Protein AF-A0A7C5W479-F1 (afdb_monomer)

Secondary structure (DSSP, 8-state):
--PEEEEEEEHHHHTTS-GGG---S-TTSGGGTHHHHHHHHHHHHHT----SS-HHHHT-TT--EEE-TTS-EEE-TTT-----HHHHH-TT---------SS-PPP-TTGGGT-SS-HHHHHTTTSSEEEEEE-S-BGGGTEEEEEETTEEEEEE-----HHHHHHTTSSS--

Nearest PDB structures (foldseek):
  6lod-assembly1_B  TM=8.126E-01  e=1.063E-02  Roseiflexus castenholzii DSM 13941
  6cz8-assembly2_B  TM=3.511E-01  e=1.002E-05  Shewanella sp. ANA-3
  2vpw-assembly1_B  TM=2.900E-01  e=4.141E-05  Thermus thermophilus HB27
  9f46-assembly1_B  TM=7.369E-01  e=7.365E-02  Clostridium beijerinckii
  8x2j-assembly1_B  TM=3.924E-01  e=2.306E-02  Chloroflexus aurantiacus J-10-fl

pLDDT: mean 84.11, std 14.39, range [36.09, 96.56]

Foldseek 3Di:
DFFDWFKEFEVVQCVPDPLLLQAAPPPPFDSRQPVQVVQLQLLLFPQDPLDPPQQLQVQQPQSQWDADPVSGIHGNLVRDPLPCSSCVRDPRNSHGSGDSDPDDEACPQCVVVVDPHGSRCVSSVNTSIHIDGHPAADLVQQWHFDQGPNGTHIYRDPNDDVVVVVVVVVPPDD

Structure (mmCIF, N/CA/C/O backbone):
data_AF-A0A7C5W479-F1
#
_entry.id   AF-A0A7C5W479-F1
#
loop_
_atom_site.group_PDB
_atom_site.id
_atom_site.type_symbol
_atom_site.label_atom_id
_atom_site.label_alt_id
_atom_site.label_comp_id
_atom_site.label_asym_id
_atom_site.label_entity_id
_atom_site.label_seq_id
_atom_site.pdbx_PDB_ins_code
_atom_site.Cartn_x
_atom_site.Cartn_y
_atom_site.Cartn_z
_atom_site.occupancy
_atom_site.B_iso_or_equiv
_atom_site.auth_seq_id
_atom_site.auth_comp_id
_atom_site.auth_asym_id
_atom_site.auth_atom_id
_atom_site.pdbx_PDB_model_num
ATOM 1 N N . ASP A 1 1 ? 26.183 11.138 5.390 1.00 44.41 1 ASP A N 1
ATOM 2 C CA . ASP A 1 1 ? 24.849 10.548 5.196 1.00 44.41 1 ASP A CA 1
ATOM 3 C C . ASP A 1 1 ? 24.512 10.523 3.720 1.00 44.41 1 ASP A C 1
ATOM 5 O O . ASP A 1 1 ? 24.637 11.546 3.066 1.00 44.41 1 ASP A O 1
ATOM 9 N N . MET A 1 2 ? 24.223 9.343 3.171 1.00 58.94 2 MET A N 1
ATOM 10 C CA . MET A 1 2 ? 23.850 9.151 1.764 1.00 58.94 2 MET A CA 1
ATOM 11 C C . MET A 1 2 ? 22.381 8.725 1.733 1.00 58.94 2 MET A C 1
ATOM 13 O O . MET A 1 2 ? 22.035 7.728 2.370 1.00 58.94 2 MET A O 1
ATOM 17 N N . GLY A 1 3 ? 21.531 9.479 1.030 1.00 69.00 3 GLY A N 1
ATOM 18 C CA . GLY A 1 3 ? 20.120 9.136 0.841 1.00 69.00 3 GLY A CA 1
ATOM 19 C C . GLY A 1 3 ? 19.946 7.724 0.273 1.00 69.00 3 GLY A C 1
ATOM 20 O O . GLY A 1 3 ? 20.774 7.237 -0.499 1.00 69.00 3 GLY A O 1
ATOM 21 N N . MET A 1 4 ? 18.876 7.037 0.675 1.00 84.31 4 MET A N 1
ATOM 22 C CA . MET A 1 4 ? 18.567 5.695 0.176 1.00 84.31 4 MET A CA 1
ATOM 23 C C . MET A 1 4 ? 17.544 5.790 -0.953 1.00 84.31 4 MET A C 1
ATOM 25 O O . MET A 1 4 ? 16.554 6.509 -0.832 1.00 84.31 4 MET A O 1
ATOM 29 N N . LYS A 1 5 ? 17.743 5.030 -2.036 1.00 89.88 5 LYS A N 1
ATOM 30 C CA . LYS A 1 5 ? 16.719 4.879 -3.078 1.00 89.88 5 LYS A CA 1
ATOM 31 C C . LYS A 1 5 ? 15.542 4.083 -2.528 1.00 89.88 5 LYS A C 1
ATOM 33 O O . LYS A 1 5 ? 15.705 2.927 -2.144 1.00 89.88 5 LYS A O 1
ATOM 38 N N . MET A 1 6 ? 14.365 4.696 -2.507 1.00 92.06 6 MET A N 1
ATOM 39 C CA . MET A 1 6 ? 13.138 4.099 -1.986 1.00 92.06 6 MET A CA 1
ATOM 40 C C . MET A 1 6 ? 12.031 4.138 -3.028 1.00 92.06 6 MET A C 1
ATOM 42 O O . MET A 1 6 ? 11.974 5.054 -3.848 1.00 92.06 6 MET A O 1
ATOM 46 N N . LEU A 1 7 ? 11.122 3.163 -2.959 1.00 94.44 7 LEU A N 1
ATOM 47 C CA . LEU A 1 7 ? 9.829 3.286 -3.623 1.00 94.44 7 LEU A CA 1
ATOM 48 C C . LEU A 1 7 ? 9.015 4.349 -2.884 1.00 94.44 7 LEU A C 1
ATOM 50 O O . LEU A 1 7 ? 8.852 4.257 -1.664 1.00 94.44 7 LEU A O 1
ATOM 54 N N . VAL A 1 8 ? 8.494 5.321 -3.622 1.00 95.31 8 VAL A N 1
ATOM 55 C CA . VAL A 1 8 ? 7.603 6.350 -3.098 1.00 95.31 8 VAL A CA 1
ATOM 56 C C . VAL A 1 8 ? 6.182 6.079 -3.568 1.00 95.31 8 VAL A C 1
ATOM 58 O O . VAL A 1 8 ? 5.953 5.902 -4.762 1.00 95.31 8 VAL A O 1
ATOM 61 N N . VAL A 1 9 ? 5.233 6.063 -2.633 1.00 95.38 9 VAL A N 1
ATOM 62 C CA . VAL A 1 9 ? 3.788 6.003 -2.898 1.00 95.38 9 VAL A CA 1
ATOM 63 C C . VAL A 1 9 ? 3.188 7.366 -2.574 1.00 95.38 9 VAL A C 1
ATOM 65 O O . VAL A 1 9 ? 3.271 7.815 -1.439 1.00 95.38 9 VAL A O 1
ATOM 68 N N . ASP A 1 10 ? 2.597 8.037 -3.552 1.00 94.88 10 ASP A N 1
ATOM 69 C CA . ASP A 1 10 ? 2.059 9.393 -3.437 1.00 94.88 10 ASP A CA 1
ATOM 70 C C . ASP A 1 10 ? 0.534 9.355 -3.581 1.00 94.88 10 ASP A C 1
ATOM 72 O O . ASP A 1 10 ? 0.008 9.219 -4.687 1.00 94.88 10 ASP A O 1
ATOM 76 N N . PHE A 1 11 ? -0.177 9.420 -2.450 1.00 92.31 11 PHE A N 1
ATOM 77 C CA . PHE A 1 11 ? -1.632 9.264 -2.430 1.00 92.31 11 PHE A CA 1
ATOM 78 C C . PHE A 1 11 ? -2.370 10.390 -3.149 1.00 92.31 11 PHE A C 1
ATOM 80 O O . PHE A 1 11 ? -3.366 10.109 -3.812 1.00 92.31 11 PHE A O 1
ATOM 87 N N . ASP A 1 12 ? -1.872 11.626 -3.081 1.00 89.56 12 ASP A N 1
ATOM 88 C CA . ASP A 1 12 ? -2.492 12.755 -3.781 1.00 89.56 12 ASP A CA 1
ATOM 89 C C . ASP A 1 12 ? -2.377 12.584 -5.302 1.00 89.56 12 ASP A C 1
ATOM 91 O O . ASP A 1 12 ? -3.309 12.895 -6.038 1.00 89.56 12 ASP A O 1
ATOM 95 N N . LYS A 1 13 ? -1.260 12.034 -5.795 1.00 92.81 13 LYS A N 1
ATOM 96 C CA . LYS A 1 13 ? -1.111 11.736 -7.229 1.00 92.81 13 LYS A CA 1
ATOM 97 C C . LYS A 1 13 ? -1.857 10.485 -7.676 1.00 92.81 13 LYS A C 1
ATOM 99 O O . LYS A 1 13 ? -2.173 10.390 -8.857 1.00 92.81 13 LYS A O 1
ATOM 104 N N . LEU A 1 14 ? -2.093 9.528 -6.777 1.00 90.62 14 LEU A N 1
ATOM 105 C CA . LEU A 1 14 ? -2.893 8.333 -7.065 1.00 90.62 14 LEU A CA 1
ATOM 106 C C . LEU A 1 14 ? -4.397 8.636 -7.118 1.00 90.62 14 LEU A C 1
ATOM 108 O O . LEU A 1 14 ? -5.145 7.872 -7.731 1.00 90.62 14 LEU A O 1
ATOM 112 N N . GLU A 1 15 ? -4.849 9.731 -6.502 1.00 87.25 15 GLU A N 1
ATOM 113 C CA . GLU A 1 15 ? -6.246 10.154 -6.546 1.00 87.25 15 GLU A CA 1
ATOM 114 C C . GLU A 1 15 ? -6.709 10.356 -8.003 1.00 87.25 15 GLU A C 1
ATOM 116 O O . GLU A 1 15 ? -6.105 11.090 -8.784 1.00 87.25 15 GLU A O 1
ATOM 121 N N . GLY A 1 16 ? -7.780 9.657 -8.396 1.00 85.81 16 GLY A N 1
ATOM 122 C CA . GLY A 1 16 ? -8.331 9.708 -9.757 1.00 85.81 16 GLY A CA 1
ATOM 123 C C . GLY A 1 16 ? -7.598 8.856 -10.802 1.00 85.81 16 GLY A C 1
ATOM 124 O O . GLY A 1 16 ? -8.031 8.821 -11.954 1.00 85.81 16 GLY A O 1
ATOM 125 N N . MET A 1 17 ? -6.529 8.142 -10.432 1.00 90.19 17 MET A N 1
ATOM 126 C CA . MET A 1 17 ? -5.880 7.173 -11.321 1.00 90.19 17 MET A CA 1
ATOM 127 C C . MET A 1 17 ? -6.617 5.827 -11.327 1.00 90.19 17 MET A C 1
ATOM 129 O O . MET A 1 17 ? -7.095 5.355 -10.293 1.00 90.19 17 MET A O 1
ATOM 133 N N . ASP A 1 18 ? -6.623 5.146 -12.477 1.00 90.50 18 ASP A N 1
ATOM 134 C CA . ASP A 1 18 ? -6.957 3.721 -12.527 1.00 90.50 18 ASP A CA 1
ATOM 135 C C . ASP A 1 18 ? -5.799 2.903 -11.939 1.00 90.50 18 ASP A C 1
ATOM 137 O O . ASP A 1 18 ? -4.862 2.487 -12.625 1.00 90.50 18 ASP A O 1
ATOM 141 N N . THR A 1 19 ? -5.852 2.678 -10.628 1.00 89.38 19 THR A N 1
ATOM 142 C CA . THR A 1 19 ? -4.823 1.909 -9.918 1.00 89.38 19 THR A CA 1
ATOM 143 C C . THR A 1 19 ? -4.771 0.439 -10.344 1.00 89.38 19 THR A C 1
ATOM 145 O O . THR A 1 19 ? -3.747 -0.204 -10.124 1.00 89.38 19 THR A O 1
ATOM 148 N N . ALA A 1 20 ? -5.800 -0.105 -11.009 1.00 87.12 20 ALA A N 1
ATOM 149 C CA . ALA A 1 20 ? -5.761 -1.465 -11.557 1.00 87.12 20 ALA A CA 1
ATOM 150 C C . ALA A 1 20 ? -4.879 -1.573 -12.821 1.00 87.12 20 ALA A C 1
ATOM 152 O O . ALA A 1 20 ? -4.419 -2.669 -13.185 1.00 87.12 20 ALA A O 1
ATOM 153 N N . ALA A 1 21 ? -4.593 -0.444 -13.476 1.00 90.44 21 ALA A N 1
ATOM 154 C CA . ALA A 1 21 ? -3.656 -0.373 -14.590 1.00 90.44 21 ALA A CA 1
ATOM 155 C C . ALA A 1 21 ? -2.187 -0.461 -14.137 1.00 90.44 21 ALA A C 1
ATOM 157 O O . ALA A 1 21 ? -1.346 -0.902 -14.920 1.00 90.44 21 ALA A O 1
ATOM 158 N N . ILE A 1 22 ? -1.877 -0.123 -12.877 1.00 93.31 22 ILE A N 1
ATOM 159 C CA . ILE A 1 22 ? -0.510 -0.161 -12.338 1.00 93.31 22 ILE A CA 1
ATOM 160 C C . ILE A 1 22 ? -0.082 -1.617 -12.114 1.00 93.31 22 ILE A C 1
ATOM 162 O O . ILE A 1 22 ? -0.693 -2.357 -11.340 1.00 93.31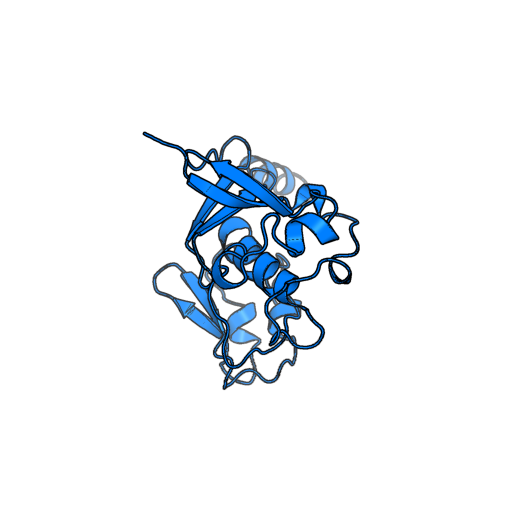 22 ILE A O 1
ATOM 166 N N . LYS A 1 23 ? 0.988 -2.032 -12.795 1.00 92.75 23 LYS A N 1
ATOM 167 C CA . LYS A 1 23 ? 1.480 -3.413 -12.834 1.00 92.75 23 LYS A CA 1
ATOM 168 C C . LYS A 1 23 ? 2.700 -3.636 -11.947 1.00 92.75 23 LYS A C 1
ATOM 170 O O . LYS A 1 23 ? 3.514 -2.751 -11.723 1.00 92.75 23 LYS A O 1
ATOM 175 N N . CYS A 1 24 ? 2.871 -4.865 -11.484 1.00 91.88 24 CYS A N 1
ATOM 176 C CA . CYS A 1 24 ? 4.055 -5.356 -10.790 1.00 91.88 24 CYS A CA 1
ATOM 177 C C . CYS A 1 24 ? 4.668 -6.516 -11.586 1.00 91.88 24 CYS A C 1
ATOM 179 O O . CYS A 1 24 ? 3.950 -7.362 -12.114 1.00 91.88 24 CYS A O 1
ATOM 181 N N . SER A 1 25 ? 5.995 -6.592 -11.651 1.00 91.62 25 SER A N 1
ATOM 182 C CA . SER A 1 25 ? 6.709 -7.677 -12.347 1.00 91.62 25 SER A CA 1
ATOM 183 C C . SER A 1 25 ? 6.857 -8.953 -11.523 1.00 91.62 25 SER A C 1
ATOM 185 O O . SER A 1 25 ? 7.392 -9.938 -12.027 1.00 91.62 25 SER A O 1
ATOM 187 N N . TYR A 1 26 ? 6.391 -8.975 -10.272 1.00 87.88 26 TYR A N 1
ATOM 188 C CA . TYR A 1 26 ? 6.315 -10.222 -9.521 1.00 87.88 26 TYR A CA 1
ATOM 189 C C . TYR A 1 26 ? 5.213 -11.123 -10.115 1.00 87.88 26 TYR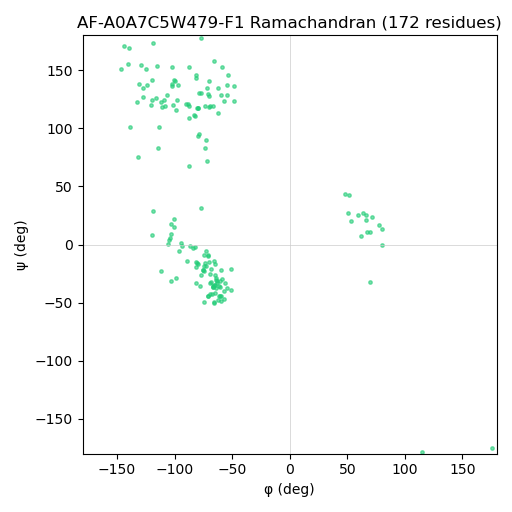 A C 1
ATOM 191 O O . TYR A 1 26 ? 4.041 -10.730 -10.113 1.00 87.88 26 TYR A O 1
ATOM 199 N N . PRO A 1 27 ? 5.555 -12.325 -10.618 1.00 82.44 27 PRO A N 1
ATOM 200 C CA . PRO A 1 27 ? 4.648 -13.116 -11.453 1.00 82.44 27 PRO A CA 1
ATOM 201 C C . PRO A 1 27 ? 3.496 -13.764 -10.676 1.00 82.44 27 PRO A C 1
ATOM 203 O O . PRO A 1 27 ? 2.509 -14.169 -11.281 1.00 82.44 27 PRO A O 1
ATOM 206 N N . PHE A 1 28 ? 3.587 -13.845 -9.345 1.00 82.50 28 PHE A N 1
ATOM 207 C CA . PHE A 1 28 ? 2.607 -14.549 -8.511 1.00 82.50 28 PHE A CA 1
ATOM 208 C C . PHE A 1 28 ? 1.598 -13.619 -7.826 1.00 82.50 28 PHE A C 1
ATOM 210 O O . PHE A 1 28 ? 0.991 -13.991 -6.825 1.00 82.50 28 PHE A O 1
ATOM 217 N N . HIS A 1 29 ? 1.396 -12.406 -8.346 1.00 80.88 29 HIS A N 1
ATOM 218 C CA . HIS A 1 29 ? 0.238 -11.600 -7.968 1.00 80.88 29 HIS A CA 1
ATOM 219 C C . HIS A 1 29 ? -1.003 -12.080 -8.736 1.00 80.88 29 HIS A C 1
ATOM 221 O O . HIS A 1 29 ? -1.027 -11.926 -9.961 1.00 80.88 29 HIS A O 1
ATOM 227 N N . PRO A 1 30 ? -2.056 -12.588 -8.062 1.00 78.44 30 PRO A N 1
ATOM 228 C CA . PRO A 1 30 ? -3.331 -12.860 -8.718 1.00 78.44 30 PRO A CA 1
ATOM 229 C C . PRO A 1 30 ? -3.827 -11.596 -9.425 1.00 78.44 30 PRO A C 1
ATOM 231 O O . PRO A 1 30 ? -3.819 -10.515 -8.826 1.00 78.44 30 PRO A O 1
ATOM 234 N N . GLU A 1 31 ? -4.172 -11.716 -10.710 1.00 81.75 31 GLU A N 1
ATOM 235 C CA . GLU A 1 31 ? -4.616 -10.597 -11.563 1.00 81.75 31 GLU A CA 1
ATOM 236 C C . GLU A 1 31 ? -3.644 -9.395 -11.587 1.00 81.75 31 GLU A C 1
ATOM 238 O O . GLU A 1 31 ? -4.019 -8.274 -11.919 1.00 81.75 31 GLU A O 1
ATOM 243 N N . ASN A 1 32 ? -2.375 -9.611 -11.221 1.00 85.44 32 ASN A N 1
ATOM 244 C CA . ASN A 1 32 ? -1.356 -8.573 -11.085 1.00 85.44 32 ASN A CA 1
ATOM 245 C C . ASN A 1 32 ? -1.691 -7.462 -10.059 1.00 85.44 32 ASN A C 1
ATOM 247 O O . ASN A 1 32 ? -1.148 -6.363 -10.115 1.00 85.44 32 ASN A O 1
ATOM 251 N N . ARG A 1 33 ? -2.529 -7.737 -9.049 1.00 78.38 33 ARG A N 1
ATOM 252 C CA . ARG A 1 33 ? -2.959 -6.737 -8.044 1.00 78.38 33 ARG A CA 1
ATOM 253 C C . ARG A 1 33 ? -1.911 -6.413 -6.964 1.00 78.38 33 ARG A C 1
ATOM 255 O O . ARG A 1 33 ? -2.262 -6.098 -5.827 1.00 78.38 33 ARG A O 1
ATOM 262 N N . GLY A 1 34 ? -0.619 -6.475 -7.293 1.00 79.81 34 GLY A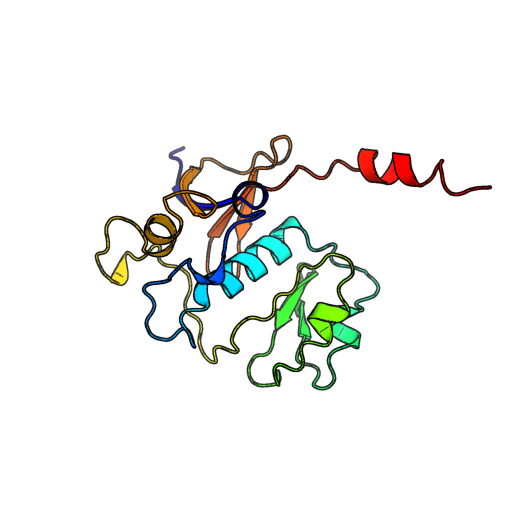 N 1
ATOM 263 C CA . GLY A 1 34 ? 0.478 -6.209 -6.353 1.00 79.81 34 GLY A CA 1
ATOM 264 C C . GLY A 1 34 ? 0.457 -4.793 -5.775 1.00 79.81 34 GLY A C 1
ATOM 265 O O . GLY A 1 34 ? 0.700 -4.604 -4.583 1.00 79.81 34 GLY A O 1
ATOM 266 N N . VAL A 1 35 ? 0.067 -3.809 -6.590 1.00 85.00 35 VAL A N 1
ATOM 267 C CA . VAL A 1 35 ? -0.072 -2.408 -6.166 1.00 85.00 35 VAL A CA 1
ATOM 268 C C . VAL A 1 35 ? -1.143 -2.221 -5.086 1.00 85.00 35 VAL A C 1
ATOM 270 O O . VAL A 1 35 ? -0.972 -1.394 -4.200 1.00 85.00 35 VAL A O 1
ATOM 273 N N . ALA A 1 36 ? -2.209 -3.030 -5.078 1.00 84.81 36 ALA A N 1
ATOM 274 C CA . ALA A 1 36 ? -3.245 -2.944 -4.048 1.00 84.81 36 ALA A CA 1
ATOM 275 C C . ALA A 1 36 ? -2.689 -3.280 -2.657 1.00 84.81 36 ALA A C 1
ATOM 277 O O . ALA A 1 36 ? -3.046 -2.636 -1.676 1.00 84.81 36 ALA A O 1
ATOM 278 N N . ARG A 1 37 ? -1.767 -4.249 -2.577 1.00 83.19 37 ARG A N 1
ATOM 279 C CA . ARG A 1 37 ? -1.056 -4.559 -1.333 1.00 83.19 37 ARG A CA 1
ATOM 280 C C . ARG A 1 37 ? -0.095 -3.438 -0.944 1.00 83.19 37 ARG A C 1
ATOM 282 O O . ARG A 1 37 ? -0.044 -3.085 0.223 1.00 83.19 37 ARG A O 1
ATOM 289 N N . LEU A 1 38 ? 0.645 -2.883 -1.904 1.00 87.75 38 LEU A N 1
ATOM 290 C CA . LEU A 1 38 ? 1.536 -1.744 -1.664 1.00 87.75 38 LEU A CA 1
ATOM 291 C C . LEU A 1 38 ? 0.773 -0.546 -1.077 1.00 87.75 38 LEU A C 1
ATOM 293 O O . LEU A 1 38 ? 1.203 0.021 -0.077 1.00 87.75 38 LEU A O 1
ATOM 297 N N . MET A 1 39 ? -0.375 -0.206 -1.665 1.00 88.56 39 MET A N 1
ATOM 298 C CA . MET A 1 39 ? -1.249 0.856 -1.168 1.00 88.56 39 MET A CA 1
ATOM 299 C C . MET A 1 39 ? -1.826 0.517 0.206 1.00 88.56 39 MET A C 1
ATOM 301 O O . MET A 1 39 ? -1.822 1.379 1.072 1.00 88.56 39 MET A O 1
ATOM 305 N N . GLU A 1 40 ? -2.253 -0.727 0.448 1.00 87.31 40 GLU A N 1
ATOM 306 C CA . GLU A 1 40 ? -2.719 -1.150 1.775 1.00 87.31 40 GLU A CA 1
ATOM 307 C C . GLU A 1 40 ? -1.628 -0.983 2.841 1.00 87.31 40 GLU A C 1
ATOM 309 O O . GLU A 1 40 ? -1.887 -0.372 3.871 1.00 87.31 40 GLU A O 1
ATOM 314 N N . GLU A 1 41 ? -0.402 -1.452 2.591 1.00 87.81 41 GLU A N 1
ATOM 315 C CA . GLU A 1 41 ? 0.727 -1.286 3.519 1.00 87.81 41 GLU A CA 1
ATOM 316 C C . GLU A 1 41 ? 1.032 0.198 3.769 1.00 87.81 41 GLU A C 1
ATOM 318 O O . GLU A 1 41 ? 1.177 0.611 4.920 1.00 87.81 41 GLU A O 1
ATOM 323 N N . ALA A 1 42 ? 1.057 1.020 2.714 1.00 91.00 42 ALA A N 1
ATOM 324 C CA . ALA A 1 42 ? 1.258 2.461 2.830 1.00 91.00 42 ALA A CA 1
ATOM 325 C C . ALA A 1 42 ? 0.132 3.131 3.641 1.00 91.00 42 ALA A C 1
ATOM 327 O O . ALA A 1 42 ? 0.405 3.871 4.584 1.00 91.00 42 ALA A O 1
ATOM 328 N N . SER A 1 43 ? -1.139 2.837 3.345 1.00 89.69 43 SER A N 1
ATOM 329 C CA . SER A 1 43 ? -2.293 3.420 4.039 1.00 89.69 43 SER A CA 1
ATOM 330 C C . SER A 1 43 ? -2.362 2.957 5.490 1.00 89.69 43 SER A C 1
ATOM 332 O O . SER A 1 43 ? -2.703 3.732 6.382 1.00 89.69 43 SER A O 1
ATOM 334 N N . MET A 1 44 ? -2.000 1.706 5.761 1.00 86.44 44 MET A N 1
ATOM 335 C CA . MET A 1 44 ? -1.878 1.198 7.121 1.00 86.44 44 MET A CA 1
ATOM 336 C C . MET A 1 44 ? -0.756 1.885 7.897 1.00 86.44 44 MET A C 1
ATOM 338 O O . MET A 1 44 ? -0.910 2.109 9.097 1.00 86.44 44 MET A O 1
ATOM 342 N N . ALA A 1 45 ? 0.336 2.243 7.223 1.00 87.62 45 ALA A N 1
ATOM 343 C CA . ALA A 1 45 ? 1.459 2.925 7.839 1.00 87.62 45 ALA A CA 1
ATOM 344 C C . ALA A 1 45 ? 1.141 4.384 8.206 1.00 87.62 45 ALA A C 1
ATOM 346 O O . ALA A 1 45 ? 1.458 4.796 9.323 1.00 87.62 45 ALA A O 1
ATOM 347 N N . VAL A 1 46 ? 0.493 5.140 7.306 1.00 89.25 46 VAL A N 1
ATOM 348 C CA . VAL A 1 46 ? 0.333 6.603 7.467 1.00 89.25 46 VAL A CA 1
ATOM 349 C C . VAL A 1 46 ? -1.095 7.094 7.727 1.00 89.25 46 VAL A C 1
ATOM 351 O O . VAL A 1 46 ? -1.268 8.167 8.297 1.00 89.25 46 VAL A O 1
ATOM 354 N N . VAL A 1 47 ? -2.133 6.338 7.347 1.00 88.56 47 VAL A N 1
ATOM 355 C CA . VAL A 1 47 ? -3.547 6.756 7.502 1.00 88.56 47 VAL A CA 1
ATOM 356 C C . VAL A 1 47 ? -4.230 6.054 8.681 1.00 88.56 47 VAL A C 1
ATOM 358 O O . VAL A 1 47 ? -5.124 6.624 9.316 1.00 88.56 47 VAL A O 1
ATOM 361 N N . CYS A 1 48 ? -3.829 4.819 9.000 1.00 89.00 48 CYS A N 1
ATOM 362 C CA . CYS A 1 48 ? -4.463 4.034 10.059 1.00 89.00 48 CYS A CA 1
ATOM 363 C C . CYS A 1 48 ? -4.375 4.732 11.416 1.00 89.00 48 CYS A C 1
ATOM 365 O O . CYS A 1 48 ? -3.301 5.092 11.891 1.00 89.00 48 CYS A O 1
ATOM 367 N N . ARG A 1 49 ? -5.523 4.858 12.089 1.00 88.19 49 ARG A N 1
ATOM 368 C CA . ARG A 1 49 ? -5.624 5.518 13.398 1.00 88.19 49 ARG A CA 1
ATOM 369 C C . ARG A 1 49 ? -5.291 4.632 14.584 1.00 88.19 49 ARG A C 1
ATOM 371 O O . ARG A 1 49 ? -5.333 5.120 15.707 1.00 88.19 49 ARG A O 1
ATOM 378 N N . ARG A 1 50 ? -4.995 3.349 14.347 1.00 88.62 50 ARG A N 1
ATOM 379 C CA . ARG A 1 50 ? -4.729 2.353 15.398 1.00 88.62 50 ARG A CA 1
ATOM 380 C C . ARG A 1 50 ? -5.798 2.408 16.501 1.00 88.62 50 ARG A C 1
ATOM 382 O O . ARG A 1 50 ? -5.477 2.390 17.683 1.00 88.62 50 ARG A O 1
ATOM 389 N N . CYS A 1 51 ? -7.064 2.517 16.082 1.00 88.00 51 CYS A N 1
ATOM 390 C CA . CYS A 1 51 ? -8.218 2.788 16.941 1.00 88.00 51 CYS A CA 1
ATOM 391 C C . CYS A 1 51 ? -8.243 1.878 18.167 1.00 88.00 51 CYS A C 1
ATOM 393 O O . CYS A 1 51 ? -8.067 0.676 18.014 1.00 88.00 51 CYS A O 1
ATOM 395 N N . GLU A 1 52 ? -8.528 2.421 19.347 1.00 84.69 52 GLU A N 1
ATOM 396 C CA . GLU A 1 52 ? -8.697 1.629 20.573 1.00 84.69 52 GLU A CA 1
ATOM 397 C C . GLU A 1 52 ? -9.833 0.604 20.430 1.00 84.69 52 GLU A C 1
ATOM 399 O O . GLU A 1 52 ? -9.654 -0.571 20.729 1.00 84.69 52 GLU A O 1
ATOM 404 N N . GLN A 1 53 ? -10.971 1.031 19.870 1.00 82.31 53 GLN A N 1
ATOM 405 C CA . GLN A 1 53 ? -12.041 0.131 19.442 1.00 82.31 53 GLN A CA 1
ATOM 406 C C . GLN A 1 53 ? -11.792 -0.335 18.006 1.00 82.31 53 GLN A C 1
ATOM 408 O O . GLN A 1 53 ? -11.906 0.422 17.039 1.00 82.31 53 GLN A O 1
ATOM 413 N N . GLU A 1 54 ? -11.433 -1.603 17.867 1.00 84.44 54 GLU A N 1
ATOM 414 C CA . GLU A 1 54 ? -10.941 -2.186 16.623 1.00 84.44 54 GLU A CA 1
ATOM 415 C C . GLU A 1 54 ? -12.082 -2.695 15.737 1.00 84.44 54 GLU A C 1
ATOM 417 O O . GLU A 1 54 ? -12.216 -3.896 15.512 1.00 84.44 54 GLU A O 1
ATOM 422 N N . SER A 1 55 ? -12.908 -1.791 15.199 1.00 93.19 55 SER A N 1
ATOM 423 C CA . SER A 1 55 ? -14.053 -2.168 14.346 1.00 93.19 55 SER A CA 1
ATOM 424 C C . SER A 1 55 ? -13.662 -3.118 13.207 1.00 93.19 55 SER A C 1
ATOM 426 O O . SER A 1 55 ? -14.378 -4.068 12.910 1.00 93.19 55 SER A O 1
ATOM 428 N N . CYS A 1 56 ? -12.493 -2.901 12.602 1.00 94.00 56 CYS A N 1
ATOM 429 C CA . CYS A 1 56 ? -11.949 -3.749 11.544 1.00 94.00 56 CYS A CA 1
ATOM 430 C C . CYS A 1 56 ? -11.570 -5.168 12.004 1.00 94.00 56 CYS A C 1
ATOM 432 O O . CYS A 1 56 ? -11.759 -6.108 11.232 1.00 94.00 56 CYS A O 1
ATOM 434 N N . VAL A 1 57 ? -11.064 -5.329 13.231 1.00 94.88 57 VAL A N 1
ATOM 435 C CA . VAL A 1 57 ? -10.730 -6.635 13.825 1.00 94.88 57 VAL A CA 1
ATOM 436 C C . VAL A 1 57 ? -12.013 -7.353 14.230 1.00 94.88 57 VAL A C 1
ATOM 438 O O . VAL A 1 57 ? -12.243 -8.479 13.796 1.00 94.88 57 VAL A O 1
ATOM 441 N N . ALA A 1 58 ? -12.901 -6.663 14.953 1.00 95.38 58 ALA A N 1
ATOM 442 C CA . ALA A 1 58 ? -14.186 -7.198 15.401 1.00 95.38 58 ALA A CA 1
ATOM 443 C C . ALA A 1 58 ? -15.098 -7.629 14.238 1.00 95.38 58 ALA A C 1
ATOM 445 O O . ALA A 1 58 ? -15.865 -8.578 14.365 1.00 95.38 58 ALA A O 1
ATOM 446 N N . ALA A 1 59 ? -15.004 -6.961 13.085 1.00 96.12 59 ALA A N 1
ATOM 447 C CA . ALA A 1 59 ? -15.786 -7.303 11.902 1.00 96.12 59 ALA A CA 1
ATOM 448 C C . ALA A 1 59 ? -15.310 -8.575 11.179 1.00 96.12 59 ALA A C 1
ATOM 450 O O . ALA A 1 59 ? -15.978 -9.009 10.243 1.00 96.12 59 ALA A O 1
ATOM 451 N N . CYS A 1 60 ? -14.157 -9.158 11.532 1.00 95.62 60 CYS A N 1
ATOM 452 C CA . CYS A 1 60 ? -13.634 -10.328 10.833 1.00 95.62 60 CYS A CA 1
ATOM 453 C C . CYS A 1 60 ? -14.285 -11.631 11.342 1.00 95.62 60 CYS A C 1
ATOM 455 O O . CYS A 1 60 ? -13.936 -12.095 12.425 1.00 95.62 60 CYS A O 1
ATOM 457 N N . PRO A 1 61 ? -15.125 -12.327 10.546 1.00 95.75 61 PRO A N 1
ATOM 458 C CA . PRO A 1 61 ? -15.822 -13.537 11.004 1.00 95.75 61 PRO A CA 1
ATOM 459 C C . PRO A 1 61 ? -14.910 -14.768 11.154 1.00 95.75 61 PRO A C 1
ATOM 461 O O . PRO A 1 61 ? -15.365 -15.839 11.548 1.00 95.75 61 PRO A O 1
ATOM 464 N N . ARG A 1 62 ? -13.637 -14.654 10.757 1.00 96.56 62 ARG A N 1
ATOM 465 C CA . ARG A 1 62 ? -12.645 -15.740 10.769 1.00 96.56 62 ARG A CA 1
ATOM 466 C C . ARG A 1 62 ? -11.438 -15.438 11.651 1.00 96.56 62 ARG A C 1
ATOM 468 O O . ARG A 1 62 ? -10.460 -16.175 11.564 1.00 96.56 62 ARG A O 1
ATOM 475 N N . GLU A 1 63 ? -11.480 -14.344 12.418 1.00 95.31 63 GLU A N 1
ATOM 476 C CA . GLU A 1 63 ? -10.374 -13.938 13.301 1.00 95.31 63 GLU A CA 1
ATOM 477 C C . GLU A 1 63 ? -9.030 -13.899 12.548 1.00 95.31 63 GLU A C 1
ATOM 479 O O . GLU A 1 63 ? -7.988 -14.400 12.980 1.00 95.31 63 GLU A O 1
ATOM 484 N N . ALA A 1 64 ? -9.092 -13.362 11.327 1.00 93.62 64 ALA A N 1
ATOM 485 C CA . ALA A 1 64 ? -7.962 -13.267 10.416 1.00 93.62 64 ALA A CA 1
ATOM 486 C C . ALA A 1 64 ? -7.239 -11.920 10.520 1.00 93.62 64 ALA A C 1
ATOM 488 O O . ALA A 1 64 ? -6.308 -11.689 9.755 1.00 93.62 64 ALA A O 1
ATOM 489 N N . LEU A 1 65 ? -7.683 -11.027 11.405 1.00 91.88 65 LEU A N 1
ATOM 490 C CA . LEU A 1 65 ? -7.058 -9.739 11.675 1.00 91.88 65 LEU A CA 1
ATOM 491 C C . LEU A 1 65 ? -6.735 -9.629 13.160 1.00 91.88 65 LEU A C 1
ATOM 493 O O . LEU A 1 65 ? -7.573 -9.962 13.989 1.00 91.88 65 LEU A O 1
ATOM 497 N N . GLU A 1 66 ? -5.551 -9.123 13.467 1.00 91.69 66 GLU A N 1
ATOM 498 C CA . GLU A 1 66 ? -5.105 -8.771 14.818 1.00 91.69 66 GLU A CA 1
ATOM 499 C C . GLU A 1 66 ? -4.231 -7.517 14.753 1.00 91.69 66 GLU A C 1
ATOM 501 O O . GLU A 1 66 ? -3.865 -7.091 13.658 1.00 91.69 66 GLU A O 1
ATOM 506 N N . LYS A 1 67 ? -3.875 -6.927 15.895 1.00 88.56 67 LYS A N 1
ATOM 507 C CA . LYS A 1 67 ? -2.823 -5.908 15.953 1.00 88.56 67 LYS A CA 1
ATOM 508 C C . LYS A 1 67 ? -1.510 -6.506 16.437 1.00 88.56 67 LYS A C 1
ATOM 510 O O . LYS A 1 67 ? -1.504 -7.307 17.366 1.00 88.56 67 LYS A O 1
ATOM 515 N N . ASP A 1 68 ? -0.409 -6.065 15.840 1.00 86.38 68 ASP A N 1
ATOM 516 C CA . ASP A 1 68 ? 0.924 -6.302 16.383 1.00 86.38 68 ASP A CA 1
ATOM 517 C C . ASP A 1 68 ? 1.235 -5.363 17.563 1.00 86.38 68 ASP A C 1
ATOM 519 O O . ASP A 1 68 ? 0.460 -4.468 17.913 1.00 86.38 68 ASP A O 1
ATOM 523 N N . GLU A 1 69 ? 2.413 -5.537 18.160 1.00 84.81 69 GLU A N 1
ATOM 524 C CA . GLU A 1 69 ? 2.899 -4.738 19.294 1.00 84.81 69 GLU A CA 1
ATOM 525 C C . GLU A 1 69 ? 3.010 -3.232 18.990 1.00 84.81 69 GLU A C 1
ATOM 527 O O . GLU A 1 69 ? 3.000 -2.404 19.900 1.00 84.81 69 GLU A O 1
ATOM 532 N N . LYS A 1 70 ? 3.102 -2.853 17.711 1.00 76.62 70 LYS A N 1
ATOM 533 C CA . LYS A 1 70 ? 3.173 -1.458 17.250 1.00 76.62 70 LYS A CA 1
ATOM 534 C C . LYS A 1 70 ? 1.789 -0.893 16.902 1.00 76.62 70 LYS A C 1
ATOM 536 O O . LYS A 1 70 ? 1.669 0.283 16.539 1.00 76.62 70 LYS A O 1
ATOM 541 N N . GLY A 1 71 ? 0.741 -1.709 17.026 1.00 80.88 71 GLY A N 1
ATOM 542 C CA . GLY A 1 71 ? -0.641 -1.376 16.712 1.00 80.88 71 GLY A CA 1
ATOM 543 C C . GLY A 1 71 ? -0.980 -1.443 15.220 1.00 80.88 71 GLY A C 1
ATOM 544 O O . GLY A 1 71 ? -2.023 -0.917 14.820 1.00 80.88 71 GLY A O 1
ATOM 545 N N . PHE A 1 72 ? -0.126 -2.045 14.386 1.00 82.75 72 PHE A N 1
ATOM 546 C CA . PHE A 1 72 ? -0.427 -2.303 12.979 1.00 82.75 72 PHE A CA 1
ATOM 547 C C . PHE A 1 72 ? -1.275 -3.556 12.827 1.00 82.75 72 PHE A C 1
ATOM 549 O O . PHE A 1 72 ? -1.080 -4.541 13.531 1.00 82.75 72 PHE A O 1
ATOM 556 N N . LEU A 1 73 ? -2.205 -3.540 11.870 1.00 87.00 73 LEU A N 1
A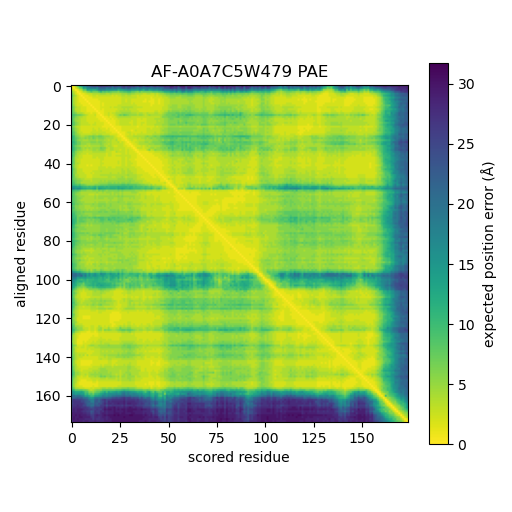TOM 557 C CA . LEU A 1 73 ? -3.025 -4.719 11.610 1.00 87.00 73 LEU A CA 1
ATOM 558 C C . LEU A 1 73 ? -2.196 -5.817 10.927 1.00 87.00 73 LEU A C 1
ATOM 560 O O . LEU A 1 73 ? -1.496 -5.592 9.939 1.00 87.00 73 LEU A O 1
ATOM 564 N N . VAL A 1 74 ? -2.328 -7.044 11.399 1.00 86.31 74 VAL A N 1
ATOM 565 C CA . VAL A 1 74 ? -1.766 -8.240 10.784 1.00 86.31 74 VAL A CA 1
ATOM 566 C C . VAL A 1 74 ? -2.904 -9.057 10.206 1.00 86.31 74 VAL A C 1
ATOM 568 O O . VAL A 1 74 ? -3.862 -9.370 10.905 1.00 86.31 74 VAL A O 1
ATOM 571 N N . ARG A 1 75 ? -2.821 -9.369 8.907 1.00 87.19 75 ARG A N 1
ATOM 572 C CA . ARG A 1 75 ? -3.782 -10.243 8.230 1.00 87.19 75 ARG A CA 1
ATOM 573 C C . ARG A 1 75 ? -3.213 -11.652 8.119 1.00 87.19 75 ARG A C 1
ATOM 575 O O . ARG A 1 75 ? -2.243 -11.881 7.400 1.00 87.19 75 ARG A O 1
ATOM 582 N N . HIS A 1 76 ? -3.863 -12.605 8.774 1.00 88.50 76 HIS A N 1
ATOM 583 C CA . HIS A 1 76 ? -3.559 -14.030 8.680 1.00 88.50 76 HIS A CA 1
ATOM 584 C C . HIS A 1 76 ? -4.163 -14.609 7.401 1.00 88.50 76 HIS A C 1
ATOM 586 O O . HIS A 1 76 ? -5.325 -15.020 7.371 1.00 88.50 76 HIS A O 1
ATOM 592 N N . ASN A 1 77 ? -3.374 -14.645 6.326 1.00 84.81 77 ASN A N 1
ATOM 593 C CA . ASN A 1 77 ? -3.860 -15.020 4.991 1.00 84.81 77 ASN A CA 1
ATOM 594 C C . ASN A 1 77 ? -4.470 -16.429 4.922 1.00 84.81 77 ASN A C 1
ATOM 596 O O . ASN A 1 77 ? -5.408 -16.631 4.163 1.00 84.81 77 ASN A O 1
ATOM 600 N N . LEU A 1 78 ? -4.010 -17.374 5.752 1.00 87.25 78 LEU A N 1
ATOM 601 C CA . LEU A 1 78 ? -4.574 -18.731 5.821 1.00 87.25 78 LEU A CA 1
ATOM 602 C C . LEU A 1 78 ? -5.957 -18.798 6.493 1.00 87.25 78 LEU A C 1
ATOM 604 O O . LEU A 1 78 ? -6.669 -19.782 6.323 1.00 87.25 78 LEU A O 1
ATOM 608 N N . ARG A 1 79 ? -6.341 -17.771 7.261 1.00 91.75 79 ARG A N 1
ATOM 609 C CA . ARG A 1 79 ? -7.665 -17.667 7.901 1.00 91.75 79 ARG A CA 1
ATOM 610 C C . ARG A 1 79 ? -8.623 -16.783 7.106 1.00 91.75 79 ARG A C 1
ATOM 612 O O . ARG A 1 79 ? -9.839 -16.950 7.194 1.00 91.75 79 ARG A O 1
ATOM 619 N N . CYS A 1 80 ? -8.086 -15.813 6.368 1.00 90.62 80 CYS A N 1
ATOM 620 C CA . CYS A 1 80 ? -8.884 -14.840 5.641 1.00 90.62 80 CYS A CA 1
ATOM 621 C C . CYS A 1 80 ? -9.596 -15.488 4.447 1.00 90.62 80 CYS A C 1
ATOM 623 O O . CYS A 1 80 ? -8.971 -16.125 3.610 1.00 90.62 80 CYS A O 1
ATOM 625 N N . ILE A 1 81 ? -10.905 -15.262 4.346 1.00 91.06 81 ILE A N 1
ATOM 626 C CA . ILE A 1 81 ? -11.756 -15.769 3.255 1.00 91.06 81 ILE A CA 1
ATOM 627 C C . ILE A 1 81 ? -12.119 -14.689 2.226 1.00 91.06 81 ILE A C 1
ATOM 629 O O . ILE A 1 81 ? -12.956 -14.913 1.363 1.00 91.06 81 ILE A O 1
ATOM 633 N N . GLY A 1 82 ? -11.551 -13.485 2.349 1.00 89.50 82 GLY A N 1
ATOM 634 C CA . GLY A 1 82 ? -11.775 -12.408 1.380 1.00 89.50 82 GLY A CA 1
ATOM 635 C C . GLY A 1 82 ? -13.178 -11.793 1.421 1.00 89.50 82 GLY A C 1
ATOM 636 O O . GLY A 1 82 ? -13.601 -11.199 0.441 1.00 89.50 82 GLY A O 1
ATOM 637 N N . CYS A 1 83 ? -13.895 -11.896 2.547 1.00 92.75 83 CYS A N 1
ATOM 638 C CA . CYS A 1 83 ? -15.270 -11.388 2.697 1.00 92.75 83 CYS A CA 1
ATOM 639 C C . CYS A 1 83 ? -15.404 -9.853 2.741 1.00 92.75 83 CYS A C 1
ATOM 641 O O . CYS A 1 83 ? -16.518 -9.341 2.724 1.00 92.75 83 CYS A O 1
ATOM 643 N N . LEU A 1 84 ? -14.287 -9.121 2.830 1.00 92.75 84 LEU A N 1
ATOM 644 C CA . LEU A 1 84 ? -14.216 -7.651 2.842 1.00 92.75 84 LEU A CA 1
ATOM 645 C C . LEU A 1 84 ? -14.925 -6.940 4.012 1.00 92.75 84 LEU A C 1
ATOM 647 O O . LEU A 1 84 ? -14.925 -5.713 4.052 1.00 92.75 84 LEU A O 1
ATOM 651 N N . SER A 1 85 ? -15.431 -7.659 5.019 1.00 94.94 85 SER A N 1
ATOM 652 C CA . SER A 1 85 ? -16.089 -7.053 6.190 1.00 94.94 85 SER A CA 1
ATOM 653 C C . SER A 1 85 ? -15.211 -6.019 6.903 1.00 94.94 85 SER A C 1
ATOM 655 O O . SER A 1 85 ? -15.689 -4.968 7.317 1.00 94.94 85 SER A O 1
ATOM 657 N N . CYS A 1 86 ? -13.904 -6.272 6.991 1.00 93.38 86 CYS A N 1
ATOM 658 C CA . CYS A 1 86 ? -12.946 -5.348 7.591 1.00 93.38 86 CYS A CA 1
ATOM 659 C C . CYS A 1 86 ? -12.744 -4.058 6.778 1.00 93.38 86 CYS A C 1
ATOM 661 O O . CYS A 1 86 ? -12.526 -3.002 7.369 1.00 93.38 86 CYS A O 1
ATOM 663 N N . VAL A 1 87 ? -12.857 -4.130 5.446 1.00 91.94 87 VAL A N 1
ATOM 664 C CA . VAL A 1 87 ? -12.793 -2.968 4.549 1.00 91.94 87 VAL A CA 1
ATOM 665 C C . VAL A 1 87 ? -13.990 -2.063 4.818 1.00 91.94 87 VAL A C 1
ATOM 667 O O . VAL A 1 87 ? -13.809 -0.880 5.086 1.00 91.94 87 VAL A O 1
ATOM 670 N N . SER A 1 88 ? -15.198 -2.631 4.850 1.00 93.31 88 SER A N 1
ATOM 671 C CA . SER A 1 88 ? -16.425 -1.887 5.163 1.00 93.31 88 SER A CA 1
ATOM 672 C C . SER A 1 88 ? -16.445 -1.330 6.590 1.00 93.31 88 SER A C 1
ATOM 674 O O . SER A 1 88 ? -17.041 -0.286 6.833 1.00 93.31 88 SER A O 1
ATOM 676 N N . ALA A 1 89 ? -15.798 -2.011 7.538 1.00 94.56 89 ALA A N 1
ATOM 677 C CA . ALA A 1 89 ? -15.770 -1.602 8.939 1.00 94.56 89 ALA A CA 1
ATOM 678 C C . ALA A 1 89 ? -14.747 -0.500 9.257 1.00 94.56 89 ALA A C 1
ATOM 680 O O . ALA A 1 89 ? -14.817 0.089 10.340 1.00 94.56 89 ALA A O 1
ATOM 681 N N . CYS A 1 90 ? -13.778 -0.230 8.375 1.00 92.19 90 CYS A N 1
ATOM 682 C CA . CYS A 1 90 ? -12.787 0.816 8.603 1.00 92.19 90 CYS A CA 1
ATOM 683 C C . CYS A 1 90 ? -13.343 2.189 8.184 1.00 92.19 90 CYS A C 1
ATOM 685 O O . CYS A 1 90 ? -13.453 2.455 6.987 1.00 92.19 90 CYS A O 1
ATOM 687 N N . PRO A 1 91 ? -13.602 3.121 9.123 1.00 89.81 91 PRO A N 1
ATOM 688 C CA . PRO A 1 91 ? -14.131 4.444 8.779 1.00 89.81 91 PRO A CA 1
ATOM 689 C C . PRO A 1 91 ? -13.103 5.342 8.072 1.00 89.81 91 PRO A C 1
ATOM 691 O O . PRO A 1 91 ? -13.457 6.407 7.575 1.00 89.81 91 PRO A O 1
ATOM 694 N N . PHE A 1 92 ? -11.831 4.932 8.038 1.00 89.75 92 PHE A N 1
ATOM 695 C CA . PHE A 1 92 ? -10.730 5.679 7.426 1.00 89.75 92 PHE A CA 1
ATOM 696 C C . PHE A 1 92 ? -10.267 5.087 6.089 1.00 89.75 92 PHE A C 1
ATOM 698 O O . PHE A 1 92 ? -9.312 5.596 5.513 1.00 89.75 92 PHE A O 1
ATOM 705 N N . GLY A 1 93 ? -10.891 3.999 5.618 1.00 87.12 93 GLY A N 1
ATOM 706 C CA . GLY A 1 93 ? -10.567 3.393 4.321 1.00 87.12 93 GLY A CA 1
ATOM 707 C C . GLY A 1 93 ? -9.144 2.833 4.210 1.00 87.12 93 GLY A C 1
ATOM 708 O O . GLY A 1 93 ? -8.584 2.788 3.123 1.00 87.12 93 GLY A O 1
ATOM 709 N N . THR A 1 94 ? -8.525 2.424 5.321 1.00 88.56 94 THR A N 1
ATOM 710 C CA . THR A 1 94 ? -7.108 2.000 5.337 1.00 88.56 94 THR A CA 1
ATOM 711 C C . THR A 1 94 ? -6.874 0.574 4.842 1.00 88.56 94 THR A C 1
ATOM 713 O O . THR A 1 94 ? -5.741 0.204 4.544 1.00 88.56 94 THR A O 1
ATOM 716 N N . LEU A 1 95 ? -7.930 -0.235 4.779 1.00 87.56 95 LEU A N 1
ATOM 717 C CA . LEU A 1 95 ? -7.893 -1.622 4.327 1.00 87.56 95 LEU A CA 1
ATOM 718 C C . LEU A 1 95 ? -8.427 -1.697 2.902 1.00 87.56 95 LEU A C 1
ATOM 720 O O . LEU A 1 95 ? -9.455 -1.098 2.599 1.00 87.56 95 LEU A O 1
ATOM 724 N N . HIS A 1 96 ? -7.759 -2.466 2.048 1.00 82.69 96 HIS A N 1
ATOM 725 C CA . HIS A 1 96 ? -8.116 -2.588 0.643 1.00 82.69 96 HIS A CA 1
ATOM 726 C C . HIS A 1 96 ? -8.565 -4.016 0.318 1.00 82.69 96 HIS A C 1
ATOM 728 O O . HIS A 1 96 ? -8.161 -5.003 0.943 1.00 82.69 96 HIS A O 1
ATOM 734 N N . ALA A 1 97 ? -9.397 -4.145 -0.718 1.00 75.38 97 ALA A N 1
ATOM 735 C CA . ALA A 1 97 ? -9.727 -5.431 -1.324 1.00 75.38 97 ALA A CA 1
ATOM 736 C C . ALA A 1 97 ? -8.512 -5.958 -2.113 1.00 75.38 97 ALA A C 1
ATOM 738 O O . ALA A 1 97 ? -8.462 -5.889 -3.339 1.00 75.38 97 ALA A O 1
ATOM 739 N N . GLY A 1 98 ? -7.481 -6.397 -1.393 1.00 66.50 98 GLY A N 1
ATOM 740 C CA . GLY A 1 98 ? -6.269 -6.986 -1.951 1.00 66.50 98 GLY A CA 1
ATOM 741 C C . GLY A 1 98 ? -6.401 -8.493 -2.169 1.00 66.50 98 GLY A C 1
ATOM 742 O O . GLY A 1 98 ? -7.139 -9.176 -1.456 1.00 66.50 98 GLY A O 1
ATOM 743 N N . GLY A 1 99 ? -5.649 -9.020 -3.137 1.00 61.34 99 GLY A N 1
ATOM 744 C CA . GLY A 1 99 ? -5.548 -10.461 -3.363 1.00 61.34 99 GLY A CA 1
ATOM 745 C C . GLY A 1 99 ? -4.943 -11.178 -2.153 1.00 61.34 99 GLY A C 1
ATOM 746 O O . GLY A 1 99 ? -3.935 -10.738 -1.594 1.00 61.34 99 GLY A O 1
ATOM 747 N N . LEU A 1 100 ? -5.553 -12.295 -1.752 1.00 64.25 100 LEU A N 1
ATOM 748 C CA . LEU A 1 100 ? -5.044 -13.172 -0.698 1.00 64.25 100 LEU A CA 1
ATOM 749 C C . LEU A 1 100 ? -3.846 -13.965 -1.224 1.00 64.25 100 LEU A C 1
ATOM 751 O O . LEU A 1 100 ? -3.973 -15.091 -1.693 1.00 64.25 100 LEU A O 1
ATOM 755 N N . ALA A 1 101 ? -2.668 -13.350 -1.186 1.00 65.31 101 ALA A N 1
ATOM 756 C CA . ALA A 1 101 ? -1.434 -14.031 -1.539 1.00 65.31 101 ALA A CA 1
ATOM 757 C C . ALA A 1 101 ? -0.959 -14.891 -0.356 1.00 65.31 101 ALA A C 1
ATOM 759 O O . ALA A 1 101 ? -0.637 -14.362 0.710 1.00 65.31 101 ALA A O 1
ATOM 760 N N . TYR A 1 102 ? -0.892 -16.211 -0.545 1.00 65.12 102 TYR A N 1
ATOM 761 C CA . TYR A 1 102 ? -0.347 -17.155 0.443 1.00 65.12 102 TYR A CA 1
ATOM 762 C C . TYR A 1 102 ? 1.094 -16.825 0.831 1.00 65.12 102 TYR A C 1
ATOM 764 O O . TYR A 1 102 ? 1.466 -16.891 1.998 1.00 65.12 102 TYR A O 1
ATOM 772 N N . PHE A 1 103 ? 1.882 -16.423 -0.161 1.00 68.88 103 PHE A N 1
ATOM 773 C CA . PHE A 1 103 ? 3.235 -15.934 0.001 1.00 68.88 103 PHE A CA 1
ATOM 774 C C . PHE A 1 103 ? 3.342 -14.586 -0.693 1.00 68.88 103 PHE A C 1
ATOM 776 O O . PHE A 1 103 ? 2.861 -14.410 -1.812 1.00 68.88 103 PHE A O 1
ATOM 783 N N . ALA A 1 104 ? 3.958 -13.628 -0.020 1.00 68.56 104 ALA A N 1
ATOM 784 C CA .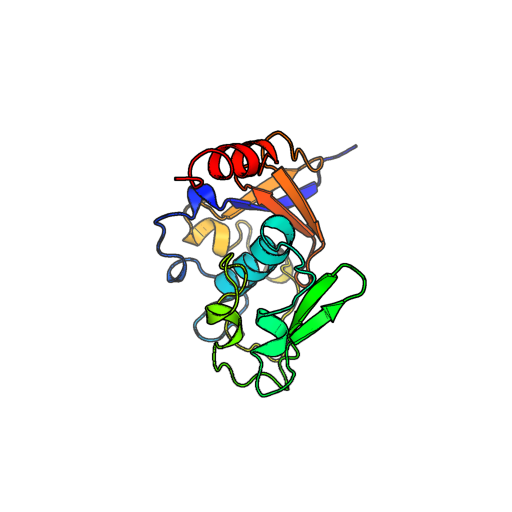 ALA A 1 104 ? 4.161 -12.309 -0.575 1.00 68.56 104 ALA A CA 1
ATOM 785 C C . ALA A 1 104 ? 5.557 -11.829 -0.207 1.00 68.56 104 ALA A C 1
ATOM 787 O O . ALA A 1 104 ? 5.774 -11.421 0.938 1.00 68.56 104 ALA A O 1
ATOM 788 N N . PRO A 1 105 ? 6.504 -11.917 -1.149 1.00 73.62 105 PRO A N 1
ATOM 789 C CA . PRO A 1 105 ? 7.843 -11.422 -0.913 1.00 73.62 105 PRO A CA 1
ATOM 790 C C . PRO A 1 105 ? 7.817 -9.903 -0.743 1.00 73.62 105 PRO A C 1
ATOM 792 O O . PRO A 1 105 ? 6.899 -9.216 -1.204 1.00 73.62 105 PRO A O 1
ATOM 795 N N . GLY A 1 106 ? 8.850 -9.384 -0.084 1.00 83.56 106 GLY A N 1
ATOM 796 C CA . GLY A 1 106 ? 9.095 -7.950 -0.043 1.00 83.56 106 GLY A CA 1
ATOM 797 C C . GLY A 1 106 ? 9.286 -7.367 -1.445 1.00 83.56 106 GLY A C 1
ATOM 798 O O . GLY A 1 106 ? 9.710 -8.057 -2.373 1.00 83.56 106 GLY A O 1
ATOM 799 N N . CYS A 1 107 ? 8.962 -6.085 -1.592 1.00 87.44 107 CYS A N 1
ATOM 800 C CA . CYS A 1 107 ? 9.293 -5.309 -2.772 1.00 87.44 107 CYS A CA 1
ATOM 801 C C . CYS A 1 107 ? 10.815 -5.147 -2.849 1.00 87.44 107 CYS A C 1
ATOM 803 O O . CYS A 1 107 ? 11.438 -4.564 -1.967 1.00 87.44 107 CYS A O 1
ATOM 805 N N . ASP A 1 108 ? 11.404 -5.650 -3.926 1.00 88.81 108 ASP A N 1
ATOM 806 C CA . ASP A 1 108 ? 12.837 -5.595 -4.213 1.00 88.81 108 ASP A CA 1
ATOM 807 C C . ASP A 1 108 ? 13.173 -4.532 -5.268 1.00 88.81 108 ASP A C 1
ATOM 809 O O . ASP A 1 108 ? 14.202 -4.633 -5.925 1.00 88.81 108 ASP A O 1
ATOM 813 N N . LEU A 1 109 ? 12.272 -3.575 -5.525 1.00 90.75 109 LEU A N 1
ATOM 814 C CA . LEU A 1 109 ? 12.390 -2.594 -6.616 1.00 90.75 109 LEU A CA 1
ATOM 815 C C . LEU A 1 109 ? 12.688 -3.220 -7.987 1.00 90.75 109 LEU A C 1
ATOM 817 O O . LEU A 1 109 ? 13.257 -2.582 -8.864 1.00 90.75 109 LEU A O 1
ATOM 821 N N . CYS A 1 110 ? 12.275 -4.467 -8.203 1.00 91.81 110 CYS A N 1
ATOM 822 C CA . CYS A 1 110 ? 12.574 -5.199 -9.428 1.00 91.81 110 CYS A CA 1
ATOM 823 C C . CYS A 1 110 ? 14.042 -5.555 -9.673 1.00 91.81 110 CYS A C 1
ATOM 825 O O . CYS A 1 110 ? 14.361 -6.079 -10.745 1.00 91.81 110 CYS A O 1
ATOM 827 N N . PHE A 1 111 ? 14.900 -5.381 -8.665 1.00 88.88 111 PHE A N 1
ATOM 828 C CA . PHE A 1 111 ? 16.325 -5.660 -8.766 1.00 88.88 111 PHE A CA 1
ATOM 829 C C . PHE A 1 111 ? 16.624 -7.124 -9.077 1.00 88.88 111 PHE A C 1
ATOM 831 O O . PHE A 1 111 ? 17.422 -7.389 -9.974 1.00 88.88 111 PHE A O 1
ATOM 838 N N . ALA A 1 112 ? 15.953 -8.084 -8.428 1.00 88.50 112 ALA A N 1
ATOM 839 C CA . ALA A 1 112 ? 16.231 -9.507 -8.654 1.00 88.50 112 ALA A CA 1
ATOM 840 C C . ALA A 1 112 ? 15.882 -9.971 -10.079 1.00 88.50 112 ALA A C 1
ATOM 842 O O . ALA A 1 112 ? 16.280 -11.053 -10.502 1.00 88.50 112 ALA A O 1
ATOM 843 N N . ARG A 1 113 ? 15.129 -9.155 -10.824 1.00 90.69 113 ARG A N 1
ATOM 844 C CA . ARG A 1 113 ? 14.696 -9.417 -12.201 1.00 90.69 113 ARG A CA 1
ATOM 845 C C . ARG A 1 113 ? 15.467 -8.591 -13.235 1.00 90.69 113 ARG A C 1
ATOM 847 O O . ARG A 1 113 ? 15.144 -8.673 -14.413 1.00 90.69 113 ARG A O 1
ATOM 854 N N . GLY A 1 114 ? 16.463 -7.803 -12.817 1.00 91.94 114 GLY A N 1
ATOM 855 C CA . GLY A 1 114 ? 17.306 -7.008 -13.718 1.00 91.94 114 GLY A CA 1
ATOM 856 C C . GLY A 1 114 ? 16.570 -5.877 -14.445 1.00 91.94 114 GLY A C 1
ATOM 857 O O . GLY A 1 114 ? 17.030 -5.420 -15.487 1.00 91.94 114 GLY A O 1
ATOM 858 N N . ILE A 1 115 ? 15.422 -5.432 -13.928 1.00 93.31 115 ILE A N 1
ATOM 859 C CA . ILE A 1 115 ? 14.625 -4.370 -14.549 1.00 93.31 115 ILE A CA 1
ATOM 860 C C . ILE A 1 115 ? 15.118 -3.018 -14.025 1.00 93.31 115 ILE A C 1
ATOM 862 O O . ILE A 1 115 ? 15.066 -2.767 -12.823 1.00 93.31 115 ILE A O 1
ATOM 866 N N . ALA A 1 116 ? 15.574 -2.144 -14.927 1.00 90.62 116 ALA A N 1
ATOM 867 C CA . ALA A 1 116 ? 16.160 -0.850 -14.566 1.00 90.62 116 ALA A CA 1
ATOM 868 C C . ALA A 1 116 ? 15.141 0.134 -13.960 1.00 90.62 116 ALA A C 1
ATOM 870 O O . ALA A 1 116 ? 15.435 0.796 -12.966 1.00 90.62 116 ALA A O 1
ATOM 871 N N . THR A 1 117 ? 13.940 0.210 -14.538 1.00 93.06 117 THR A N 1
ATOM 872 C CA . THR A 1 117 ? 12.826 1.017 -14.022 1.00 93.06 117 THR A CA 1
ATOM 873 C C . THR A 1 117 ? 11.739 0.080 -13.511 1.00 93.06 117 THR A C 1
ATOM 875 O O . THR A 1 117 ? 11.209 -0.697 -14.303 1.00 93.06 117 THR A O 1
ATOM 878 N N . PRO A 1 118 ? 11.378 0.110 -12.215 1.00 94.56 118 PRO A N 1
ATOM 879 C CA . PRO A 1 118 ? 10.379 -0.809 -11.691 1.00 94.56 118 PRO A CA 1
ATOM 880 C C . PRO A 1 118 ? 9.071 -0.740 -12.480 1.00 94.56 118 PRO A C 1
ATOM 882 O O . PRO A 1 118 ? 8.565 0.341 -12.771 1.00 94.56 118 PRO A O 1
ATOM 885 N N . THR A 1 119 ? 8.483 -1.898 -12.769 1.00 95.44 119 THR A N 1
ATOM 886 C CA . THR A 1 119 ? 7.271 -2.006 -13.600 1.00 95.44 119 THR A CA 1
ATOM 887 C C . THR A 1 119 ? 6.104 -1.168 -13.067 1.00 95.44 119 THR A C 1
ATOM 889 O O . THR A 1 119 ? 5.325 -0.634 -13.853 1.00 95.44 119 THR A O 1
ATOM 892 N N . CYS A 1 120 ? 5.991 -1.009 -11.745 1.00 94.56 120 CYS A N 1
ATOM 893 C CA . CYS A 1 120 ? 4.959 -0.171 -11.128 1.00 94.56 120 CYS A CA 1
ATOM 894 C C . CYS A 1 120 ? 5.176 1.322 -11.378 1.00 94.56 120 CYS A C 1
ATOM 896 O O . CYS A 1 120 ? 4.198 2.037 -11.548 1.00 94.56 120 CYS A O 1
ATOM 898 N N . VAL A 1 121 ? 6.431 1.771 -11.456 1.00 95.56 121 VAL A N 1
ATOM 899 C CA . VAL A 1 121 ? 6.785 3.152 -11.809 1.00 95.56 121 VAL A CA 1
ATOM 900 C C . VAL A 1 121 ? 6.503 3.398 -13.288 1.00 95.56 121 VAL A C 1
ATOM 902 O O . VAL A 1 121 ? 5.925 4.414 -13.649 1.00 95.56 121 VAL A O 1
ATOM 905 N N . GLU A 1 122 ? 6.872 2.460 -14.159 1.00 95.69 122 GLU A N 1
ATOM 906 C CA . GLU A 1 122 ? 6.647 2.599 -15.601 1.00 95.69 122 GLU A CA 1
ATOM 907 C C . GLU A 1 122 ? 5.151 2.600 -15.950 1.00 95.69 122 GLU A C 1
ATOM 909 O O . GLU A 1 122 ? 4.660 3.514 -16.610 1.00 95.69 122 GLU A O 1
ATOM 914 N N . SER A 1 123 ? 4.399 1.616 -15.451 1.00 94.62 123 SER A N 1
ATOM 915 C CA . SER A 1 123 ? 2.961 1.478 -15.733 1.00 94.62 123 SER A CA 1
ATOM 916 C C . SER A 1 123 ? 2.093 2.572 -15.107 1.00 94.62 123 SER A C 1
ATOM 918 O O . SER A 1 123 ? 0.993 2.820 -15.596 1.00 94.62 123 SER A O 1
ATOM 920 N N . SER A 1 124 ? 2.575 3.260 -14.067 1.00 94.12 124 SER A N 1
ATOM 921 C CA . SER A 1 124 ? 1.920 4.454 -13.527 1.00 94.12 124 SER A CA 1
ATOM 922 C C . SER A 1 124 ? 2.331 5.749 -14.250 1.00 94.12 124 SER A C 1
ATOM 924 O O . SER A 1 124 ? 1.859 6.834 -13.903 1.00 94.12 124 SER A O 1
ATOM 926 N N . GLY A 1 125 ? 3.226 5.668 -15.244 1.00 91.25 125 GLY A N 1
ATOM 927 C CA . GLY A 1 125 ? 3.802 6.825 -15.931 1.00 91.25 125 GLY A CA 1
ATOM 928 C C . GLY A 1 125 ? 4.685 7.690 -15.026 1.00 91.25 125 GLY A C 1
ATOM 929 O O . GLY A 1 125 ? 4.779 8.898 -15.238 1.00 91.25 125 GLY A O 1
ATOM 930 N N . GLY A 1 126 ? 5.258 7.104 -13.970 1.00 86.81 126 GLY A N 1
ATOM 931 C CA . GLY A 1 126 ? 6.015 7.800 -12.927 1.00 86.81 126 GLY A CA 1
ATOM 932 C C . GLY A 1 126 ? 5.154 8.677 -12.014 1.00 86.81 126 GLY A C 1
ATOM 933 O O . GLY A 1 126 ? 5.683 9.482 -11.247 1.00 86.81 126 GLY A O 1
ATOM 934 N N . LYS A 1 127 ? 3.824 8.559 -12.103 1.00 87.88 127 LYS A N 1
ATOM 935 C CA . LYS A 1 127 ? 2.862 9.278 -11.260 1.00 87.88 127 LYS A CA 1
ATOM 936 C C . LYS A 1 127 ? 2.363 8.352 -10.164 1.00 87.88 127 LYS A C 1
ATOM 938 O O . LYS A 1 127 ? 2.179 7.163 -10.406 1.00 87.88 127 LYS A O 1
ATOM 943 N N . GLY A 1 128 ? 2.172 8.869 -8.954 1.00 92.12 128 GLY A N 1
ATOM 944 C CA . GLY A 1 128 ? 1.653 8.097 -7.818 1.00 92.12 128 GLY A CA 1
ATOM 945 C C . GLY A 1 128 ? 2.604 7.033 -7.248 1.00 92.12 128 GLY A C 1
ATOM 946 O O . GLY A 1 128 ? 2.594 6.798 -6.047 1.00 92.12 128 GLY A O 1
ATOM 947 N N . VAL A 1 129 ? 3.450 6.420 -8.078 1.00 95.00 129 VAL A N 1
ATOM 948 C CA . VAL A 1 129 ? 4.511 5.487 -7.691 1.00 95.00 129 VAL A CA 1
ATOM 949 C C . VAL A 1 129 ? 5.804 5.889 -8.404 1.00 95.00 129 VAL A C 1
ATOM 951 O O . VAL A 1 129 ? 5.841 5.958 -9.632 1.00 95.00 129 VAL A O 1
ATOM 954 N N . SER A 1 130 ? 6.863 6.160 -7.644 1.00 95.44 130 SER A N 1
ATOM 955 C CA . SER A 1 130 ? 8.181 6.584 -8.149 1.00 95.44 130 SER A CA 1
ATOM 956 C C . SER A 1 130 ? 9.316 5.915 -7.367 1.00 95.44 130 SER A C 1
ATOM 958 O O . SER A 1 130 ? 9.083 5.280 -6.341 1.00 95.44 130 SER A O 1
ATOM 960 N N . VAL A 1 131 ? 10.554 6.025 -7.856 1.00 94.75 131 VAL A N 1
ATOM 961 C CA . VAL A 1 131 ? 11.759 5.713 -7.070 1.00 94.75 131 VAL A CA 1
ATOM 962 C C . VAL A 1 131 ? 12.571 6.983 -6.909 1.00 94.75 131 VAL A C 1
ATOM 964 O O . VAL A 1 131 ? 12.895 7.632 -7.901 1.00 94.75 131 VAL A O 1
ATOM 967 N N . GLU A 1 132 ? 12.896 7.330 -5.669 1.00 94.19 132 GLU A N 1
ATOM 968 C CA . GLU A 1 132 ? 13.569 8.583 -5.327 1.00 94.19 132 GLU A CA 1
ATOM 969 C C . GLU A 1 132 ? 14.618 8.351 -4.238 1.00 94.19 132 GLU A C 1
ATOM 971 O O . GLU A 1 132 ? 14.522 7.394 -3.467 1.00 94.19 132 GLU A O 1
ATOM 976 N N . GLU A 1 133 ? 15.629 9.217 -4.180 1.00 94.75 133 GLU A N 1
ATOM 977 C CA . GLU A 1 133 ? 16.577 9.250 -3.065 1.00 94.75 133 GLU A CA 1
ATOM 978 C C . GLU A 1 133 ? 15.952 10.015 -1.899 1.00 94.75 133 GLU A C 1
ATOM 980 O O . GLU A 1 133 ? 15.621 11.192 -2.022 1.00 94.75 133 GLU A O 1
ATOM 985 N N . ILE A 1 134 ? 15.759 9.321 -0.778 1.00 95.44 134 ILE A N 1
ATOM 986 C CA . ILE A 1 134 ? 15.112 9.854 0.418 1.00 95.44 134 ILE A CA 1
ATOM 987 C C . ILE A 1 134 ? 16.102 9.793 1.579 1.00 95.44 134 ILE A C 1
ATOM 989 O O . ILE A 1 134 ? 16.643 8.731 1.901 1.00 95.44 134 ILE A O 1
ATOM 993 N N . GLU A 1 135 ? 16.338 10.942 2.209 1.00 92.38 135 GLU A N 1
ATOM 994 C CA . GLU A 1 135 ? 17.220 11.062 3.376 1.00 92.38 135 GLU A CA 1
ATOM 995 C C . GLU A 1 135 ? 16.507 10.659 4.675 1.00 92.38 135 GLU A C 1
ATOM 997 O O . GLU A 1 135 ? 17.118 10.074 5.568 1.00 92.38 135 GLU A O 1
ATOM 1002 N N . GLY A 1 136 ? 15.200 10.914 4.770 1.00 93.19 136 GLY A N 1
ATOM 1003 C CA . GLY A 1 136 ? 14.391 10.604 5.944 1.00 93.19 136 GLY A CA 1
ATOM 1004 C C . GLY A 1 136 ? 12.949 11.092 5.817 1.00 93.19 136 GLY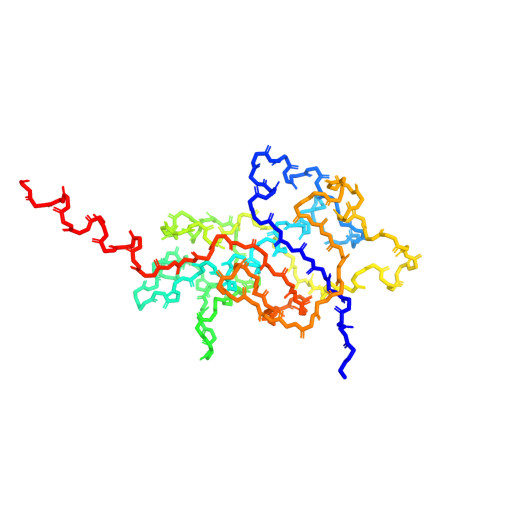 A C 1
ATOM 1005 O O . GLY A 1 136 ? 12.534 11.589 4.770 1.00 93.19 136 GLY A O 1
ATOM 1006 N N . SER A 1 137 ? 12.178 10.929 6.893 1.00 92.94 137 SER A N 1
ATOM 1007 C CA . SER A 1 137 ? 10.822 11.478 6.987 1.00 92.94 137 SER A CA 1
ATOM 1008 C C . SER A 1 137 ? 10.856 13.004 7.110 1.00 92.94 137 SER A C 1
ATOM 1010 O O . SER A 1 137 ? 11.653 13.553 7.867 1.00 92.94 137 SER A O 1
ATOM 1012 N N . ASP A 1 138 ? 9.916 13.668 6.445 1.00 92.56 138 ASP A N 1
ATOM 1013 C CA . ASP A 1 138 ? 9.574 15.076 6.638 1.00 92.56 138 ASP A CA 1
ATOM 1014 C C . ASP A 1 138 ? 8.051 15.189 6.775 1.00 92.56 138 ASP A C 1
ATOM 1016 O O . ASP A 1 138 ? 7.315 15.557 5.855 1.00 92.56 138 ASP A O 1
ATOM 1020 N N . GLU A 1 139 ? 7.561 14.791 7.948 1.00 89.44 139 GLU A N 1
ATOM 1021 C CA . GLU A 1 139 ? 6.127 14.639 8.203 1.00 89.44 139 GLU A CA 1
ATOM 1022 C C . GLU A 1 139 ? 5.369 15.970 8.127 1.00 89.44 139 GLU A C 1
ATOM 1024 O O . GLU A 1 139 ? 4.184 15.988 7.794 1.00 89.44 139 GLU A O 1
ATOM 1029 N N . LYS A 1 140 ? 6.048 17.098 8.386 1.00 86.56 140 LYS A N 1
ATOM 1030 C CA . LYS A 1 140 ? 5.460 18.442 8.252 1.00 86.56 140 LYS A CA 1
ATOM 1031 C C . LYS A 1 140 ? 5.072 18.739 6.808 1.00 86.56 140 LYS A C 1
ATOM 1033 O O . LYS A 1 140 ? 4.067 19.404 6.580 1.00 86.56 140 LYS A O 1
ATOM 1038 N N . ASN A 1 141 ? 5.845 18.208 5.865 1.00 89.00 141 ASN A N 1
ATOM 1039 C CA . ASN A 1 141 ? 5.599 18.315 4.434 1.00 89.00 141 ASN A CA 1
ATOM 1040 C C . ASN A 1 141 ? 4.960 17.040 3.851 1.00 89.00 141 ASN A C 1
ATOM 1042 O O . ASN A 1 141 ? 4.921 16.866 2.635 1.00 89.00 141 ASN A O 1
ATOM 1046 N N . GLY A 1 142 ? 4.430 16.154 4.704 1.00 91.62 142 GLY A N 1
ATOM 1047 C CA . GLY A 1 142 ? 3.662 14.985 4.278 1.00 91.62 142 GLY A CA 1
ATOM 1048 C C . GLY A 1 142 ? 4.495 13.817 3.749 1.00 91.62 142 GLY A C 1
ATOM 1049 O O . GLY A 1 142 ? 3.935 12.946 3.088 1.00 91.62 142 GLY A O 1
ATOM 1050 N N . LEU A 1 143 ? 5.805 13.779 4.017 1.00 94.69 143 LEU A N 1
ATOM 1051 C CA . LEU A 1 143 ? 6.688 12.676 3.636 1.00 94.69 143 LEU A CA 1
ATOM 1052 C C . LEU A 1 143 ? 6.972 11.765 4.835 1.00 94.69 143 LEU A C 1
ATOM 1054 O O . LEU A 1 143 ? 7.577 12.182 5.821 1.00 94.69 143 LEU A O 1
ATOM 1058 N N . PHE A 1 144 ? 6.603 10.495 4.717 1.00 94.25 144 PHE A N 1
ATOM 1059 C CA . PHE A 1 144 ? 6.756 9.495 5.768 1.00 94.25 144 PHE A CA 1
ATOM 1060 C C . PHE A 1 144 ? 7.629 8.341 5.273 1.00 94.25 144 PHE A C 1
ATOM 1062 O O . PHE A 1 144 ? 7.264 7.660 4.317 1.00 94.25 144 PHE A O 1
ATOM 1069 N N . VAL A 1 145 ? 8.761 8.082 5.927 1.00 94.69 145 VAL A N 1
ATOM 1070 C CA . VAL A 1 145 ? 9.542 6.853 5.736 1.00 94.69 145 VAL A CA 1
ATOM 1071 C C . VAL A 1 145 ? 9.042 5.809 6.724 1.00 94.69 145 VAL A C 1
ATOM 1073 O O . VAL A 1 145 ? 9.063 6.027 7.935 1.00 94.69 145 VAL A O 1
ATOM 1076 N N . VAL A 1 146 ? 8.573 4.678 6.205 1.00 90.88 146 VAL A N 1
ATOM 1077 C CA . VAL A 1 146 ? 7.869 3.655 6.982 1.00 90.88 146 VAL A CA 1
ATOM 1078 C C . VAL A 1 146 ? 8.442 2.267 6.719 1.00 90.88 146 VAL A C 1
ATOM 1080 O O . VAL A 1 146 ? 8.720 1.890 5.579 1.00 90.88 146 VAL A O 1
ATOM 1083 N N . ASP A 1 147 ? 8.595 1.488 7.786 1.00 89.19 147 ASP A N 1
ATOM 1084 C CA . ASP A 1 147 ? 8.912 0.066 7.695 1.00 89.19 147 ASP A CA 1
ATOM 1085 C C . ASP A 1 147 ? 7.608 -0.726 7.576 1.00 89.19 147 ASP A C 1
ATOM 1087 O O . ASP A 1 147 ? 6.755 -0.679 8.464 1.00 89.19 147 ASP A O 1
ATOM 1091 N N . THR A 1 148 ? 7.448 -1.449 6.470 1.00 85.25 148 THR A N 1
ATOM 1092 C CA . THR A 1 148 ? 6.256 -2.263 6.198 1.00 85.25 148 THR A CA 1
ATOM 1093 C C . THR A 1 148 ? 6.618 -3.732 6.054 1.00 85.25 148 THR A C 1
ATOM 1095 O O . THR A 1 148 ? 7.792 -4.105 5.968 1.00 85.25 148 THR A O 1
ATOM 1098 N N . ARG A 1 149 ? 5.606 -4.596 5.946 1.00 79.56 149 ARG A N 1
ATOM 1099 C CA . ARG A 1 149 ? 5.835 -6.037 5.749 1.00 79.56 149 ARG A CA 1
ATOM 1100 C C . ARG A 1 149 ? 6.392 -6.371 4.370 1.00 79.56 149 ARG A C 1
ATOM 1102 O O . ARG A 1 149 ? 6.853 -7.487 4.160 1.00 79.56 149 ARG A O 1
ATOM 1109 N N . ILE A 1 150 ? 6.326 -5.433 3.426 1.00 82.25 150 ILE A N 1
ATOM 1110 C CA . ILE A 1 150 ? 6.900 -5.593 2.088 1.00 82.25 150 ILE A CA 1
ATOM 1111 C C . ILE A 1 150 ? 8.223 -4.836 1.924 1.00 82.25 150 ILE A C 1
ATOM 1113 O O . ILE A 1 150 ? 8.731 -4.762 0.812 1.00 82.25 150 ILE A O 1
ATOM 1117 N N . GLY A 1 151 ? 8.793 -4.295 3.003 1.00 85.94 151 GLY A N 1
ATOM 1118 C CA . GLY A 1 151 ? 10.038 -3.529 2.982 1.00 85.94 151 GLY A CA 1
ATOM 1119 C C . GLY A 1 151 ? 9.849 -2.064 3.374 1.00 85.94 151 GLY A C 1
ATOM 1120 O O 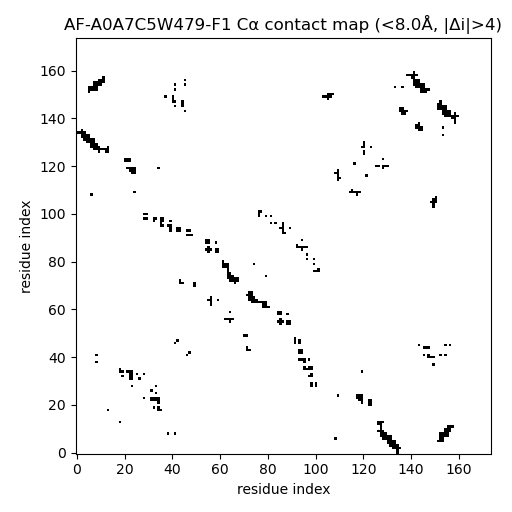. GLY A 1 151 ? 8.750 -1.624 3.720 1.00 85.94 151 GLY A O 1
ATOM 1121 N N . LYS A 1 152 ? 10.949 -1.311 3.346 1.00 90.62 152 LYS A N 1
ATOM 1122 C CA . LYS A 1 152 ? 10.954 0.121 3.654 1.00 90.62 152 LYS A CA 1
ATOM 1123 C C . LYS A 1 152 ? 10.414 0.918 2.466 1.00 90.62 152 LYS A C 1
ATOM 1125 O O . LYS A 1 152 ? 10.854 0.713 1.336 1.00 90.62 152 LYS A O 1
ATOM 1130 N N . LEU A 1 153 ? 9.470 1.815 2.733 1.00 93.06 153 LEU A N 1
ATOM 1131 C CA . LEU A 1 153 ? 8.804 2.653 1.737 1.00 93.06 153 LEU A CA 1
ATOM 1132 C C . LEU A 1 153 ? 8.851 4.118 2.166 1.00 93.06 153 LEU A C 1
ATOM 1134 O O . LEU A 1 153 ? 8.868 4.420 3.359 1.00 93.06 153 LEU A O 1
ATOM 1138 N N . ALA A 1 154 ? 8.789 5.017 1.190 1.00 95.44 154 ALA A N 1
ATOM 1139 C CA . ALA A 1 154 ? 8.407 6.399 1.421 1.00 95.44 154 ALA A CA 1
ATOM 1140 C C . ALA A 1 154 ? 6.950 6.594 0.985 1.00 95.44 154 ALA A C 1
ATOM 1142 O O . ALA A 1 154 ? 6.516 6.081 -0.046 1.00 95.44 154 ALA A O 1
ATOM 1143 N N . VAL A 1 155 ? 6.177 7.334 1.767 1.00 95.62 155 VAL A N 1
ATOM 1144 C CA . VAL A 1 155 ? 4.774 7.618 1.476 1.00 95.62 155 VAL A CA 1
ATOM 1145 C C . VAL A 1 155 ? 4.568 9.120 1.531 1.00 95.62 155 VAL A C 1
ATOM 1147 O O . VAL A 1 155 ? 4.914 9.756 2.526 1.00 95.62 155 VAL A O 1
ATOM 1150 N N . ARG A 1 156 ? 4.005 9.684 0.463 1.00 94.81 156 ARG A N 1
ATOM 1151 C CA . ARG A 1 156 ? 3.485 11.046 0.444 1.00 94.81 156 ARG A CA 1
ATOM 1152 C C . ARG A 1 156 ? 1.987 11.015 0.669 1.00 94.81 156 ARG A C 1
ATOM 1154 O O . ARG A 1 156 ? 1.243 10.341 -0.041 1.00 94.81 156 ARG A O 1
ATOM 1161 N N . SER A 1 157 ? 1.566 11.747 1.680 1.00 90.38 157 SER A N 1
ATOM 1162 C CA . SER A 1 157 ? 0.171 11.929 2.046 1.00 90.38 157 SER A CA 1
ATOM 1163 C C . SER A 1 157 ? 0.020 13.329 2.602 1.00 90.38 157 SER A C 1
ATOM 1165 O O . SER A 1 157 ? 0.946 13.831 3.242 1.00 90.38 157 SER A O 1
ATOM 1167 N N . ARG A 1 158 ? -1.163 13.932 2.454 1.00 81.31 158 ARG A N 1
ATOM 1168 C CA . ARG A 1 158 ? -1.482 15.177 3.161 1.00 81.31 158 ARG A CA 1
ATOM 1169 C C . ARG A 1 158 ? -1.118 15.030 4.636 1.00 81.31 158 ARG A C 1
ATOM 1171 O O . ARG A 1 158 ? -1.582 14.098 5.303 1.00 81.31 158 ARG A O 1
ATOM 1178 N N . ALA A 1 159 ? -0.263 15.930 5.117 1.00 65.94 159 ALA A N 1
ATOM 1179 C CA . ALA A 1 159 ? 0.134 15.974 6.512 1.00 65.94 159 ALA A CA 1
ATOM 1180 C C . ALA A 1 159 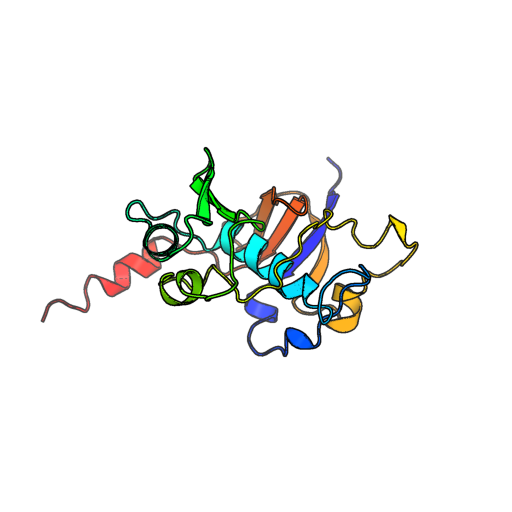? -1.115 16.243 7.351 1.00 65.94 159 ALA A C 1
ATOM 1182 O O . ALA A 1 159 ? -1.726 17.310 7.268 1.00 65.94 159 ALA A O 1
ATOM 1183 N N . TRP A 1 160 ? -1.525 15.260 8.146 1.00 59.97 160 TRP A N 1
ATOM 1184 C CA . TRP A 1 160 ? -2.723 15.408 8.952 1.00 59.97 160 TRP A CA 1
ATOM 1185 C C . TRP A 1 160 ? -2.399 16.240 10.193 1.00 59.97 160 TRP A C 1
ATOM 1187 O O . TRP A 1 160 ? -1.907 15.727 11.200 1.00 59.97 160 TRP A O 1
ATOM 1197 N N . THR A 1 161 ? -2.649 17.548 10.138 1.00 56.97 161 THR A N 1
ATOM 1198 C CA . THR A 1 161 ? -2.491 18.399 11.320 1.00 56.97 161 THR A CA 1
ATOM 1199 C C . THR A 1 161 ? -3.706 18.218 12.234 1.00 56.97 161 THR A C 1
ATOM 1201 O O . THR A 1 161 ? -4.853 18.309 11.803 1.00 56.97 161 THR A O 1
ATOM 1204 N N . LYS A 1 162 ? -3.482 17.976 13.537 1.00 50.12 162 LYS A N 1
ATOM 1205 C CA . LYS A 1 162 ? -4.564 17.845 14.544 1.00 50.12 162 LYS A CA 1
ATOM 1206 C C . LYS A 1 162 ? -5.569 19.016 14.523 1.00 50.12 162 LYS A C 1
ATOM 1208 O O . LYS A 1 162 ? -6.697 18.846 14.989 1.00 50.12 162 LYS A O 1
ATOM 1213 N N . LEU A 1 163 ? -5.179 20.172 13.980 1.00 46.97 163 LEU A N 1
ATOM 1214 C CA . LEU A 1 163 ? -6.017 21.362 13.814 1.00 46.97 163 LEU A CA 1
ATOM 1215 C C . LEU A 1 163 ? -7.242 21.117 12.917 1.00 46.97 163 LEU A C 1
ATOM 1217 O O . LEU A 1 163 ? -8.325 21.594 13.245 1.00 46.97 163 LEU A O 1
ATOM 1221 N N . GLU A 1 164 ? -7.140 20.301 11.867 1.00 44.75 164 GLU A N 1
ATOM 1222 C CA . GLU A 1 164 ? -8.277 20.040 10.966 1.00 44.75 164 GLU A CA 1
ATOM 1223 C C . GLU A 1 164 ? -9.398 19.223 11.637 1.00 44.75 164 GLU A C 1
ATOM 1225 O O . GLU A 1 164 ? -10.575 19.359 11.302 1.00 44.75 164 GLU A O 1
ATOM 1230 N N . SER A 1 165 ? -9.067 18.433 12.664 1.00 44.75 165 SER A N 1
ATOM 1231 C CA . SER A 1 165 ? -10.054 17.776 13.535 1.00 44.75 165 SER A CA 1
ATOM 1232 C C . SER A 1 165 ? -10.725 18.705 14.548 1.00 44.75 165 SER A C 1
ATOM 1234 O O . SER A 1 165 ? -11.806 18.374 15.039 1.00 44.75 165 SER A O 1
ATOM 1236 N N . ALA A 1 166 ? -10.106 19.838 14.891 1.00 42.31 166 ALA A N 1
ATOM 1237 C CA . ALA A 1 166 ? -10.671 20.794 15.842 1.00 42.31 166 ALA A CA 1
ATOM 1238 C C . ALA A 1 166 ? -11.770 21.651 15.192 1.00 42.31 166 ALA A C 1
ATOM 1240 O O . ALA A 1 166 ? -12.806 21.884 15.811 1.00 42.31 166 ALA A O 1
ATOM 1241 N N . VAL A 1 167 ? -11.613 22.002 13.910 1.00 44.38 167 VAL A N 1
ATOM 1242 C CA . VAL A 1 167 ? -12.563 22.853 13.165 1.00 44.38 167 VAL A CA 1
ATOM 1243 C C . VAL A 1 167 ? -13.948 22.204 13.009 1.00 44.38 167 VAL A C 1
ATOM 1245 O O . VAL A 1 167 ? -14.961 22.898 12.985 1.00 44.38 167 VAL A O 1
ATOM 1248 N N . LYS A 1 168 ? -14.050 20.866 12.983 1.00 41.97 168 LYS A N 1
ATOM 1249 C CA . LYS A 1 168 ? -15.357 20.182 12.904 1.00 41.97 168 LYS A CA 1
ATOM 1250 C C . LYS A 1 168 ? -16.091 20.036 14.241 1.00 41.97 168 LYS A C 1
ATOM 1252 O O . LYS A 1 168 ? -17.288 19.759 14.220 1.00 41.97 168 LYS A O 1
ATOM 1257 N N . LYS A 1 169 ? -15.436 20.238 15.392 1.00 41.97 169 LYS A N 1
ATOM 1258 C CA . LYS A 1 169 ? -16.108 20.118 16.702 1.00 41.97 169 LYS A CA 1
ATOM 1259 C C . LYS A 1 169 ? -16.904 21.361 17.108 1.00 41.97 169 LYS A C 1
ATOM 1261 O O . LYS A 1 169 ? -17.808 21.231 17.927 1.00 41.97 169 LYS A O 1
ATOM 1266 N N . GLU A 1 170 ? -16.639 22.524 16.517 1.00 39.50 170 GLU A N 1
ATOM 1267 C CA . GLU A 1 170 ? -17.394 23.756 16.810 1.00 39.50 170 GLU A CA 1
ATOM 1268 C C . GLU A 1 170 ? -18.637 23.945 15.921 1.00 39.50 170 GLU A C 1
ATOM 1270 O O . GLU A 1 170 ? -19.520 24.726 16.261 1.00 39.50 170 GLU A O 1
ATOM 1275 N N . GLY A 1 171 ? -18.769 23.188 14.823 1.00 42.75 171 GLY A N 1
ATOM 1276 C CA . GLY A 1 171 ? -19.874 23.334 13.862 1.00 42.75 171 GLY A CA 1
ATOM 1277 C C . GLY A 1 171 ? -21.077 22.395 14.041 1.00 42.75 171 GLY A C 1
ATOM 1278 O O . GLY A 1 171 ? -22.055 22.544 13.316 1.00 42.75 171 GLY A O 1
ATOM 1279 N N . GLN A 1 172 ? -21.032 21.426 14.964 1.00 46.59 172 GLN A N 1
ATOM 1280 C CA . GLN A 1 172 ? -22.100 20.422 15.170 1.00 46.59 172 GLN A CA 1
ATOM 1281 C C . GLN A 1 172 ? -22.727 20.466 16.574 1.00 46.59 172 GLN A C 1
ATOM 1283 O O . GLN A 1 172 ? -23.223 19.464 17.084 1.00 46.59 172 GLN A O 1
ATOM 1288 N N . ARG A 1 173 ? -22.729 21.643 17.208 1.00 41.44 173 ARG A N 1
ATOM 1289 C CA . ARG A 1 173 ? -23.642 21.951 18.317 1.00 41.44 173 ARG A CA 1
ATOM 1290 C C . ARG A 1 173 ? -24.602 23.055 17.887 1.00 41.44 173 ARG A C 1
ATOM 1292 O O . ARG A 1 173 ? -24.368 24.226 18.172 1.00 41.44 173 ARG A O 1
ATOM 1299 N N . LYS A 1 174 ? -25.666 22.661 17.196 1.00 36.09 174 LYS A N 1
ATOM 1300 C CA . LYS A 1 174 ? -26.971 23.324 17.225 1.00 36.09 174 LYS A CA 1
ATOM 1301 C C . LYS A 1 174 ? -28.040 22.249 17.233 1.00 36.09 174 LYS A C 1
ATOM 1303 O O . LYS A 1 174 ? -27.873 21.287 16.454 1.00 36.09 174 LYS A O 1
#

Mean predicted aligned error: 7.33 Å

Solvent-accessible surface area (backbone atoms only — not comparable to full-atom values): 10245 Å² total; per-residue (Å²): 140,78,57,46,79,30,50,34,41,28,53,73,60,40,60,93,52,70,66,86,65,26,36,47,80,62,85,80,34,67,96,36,42,46,48,46,47,54,51,25,50,49,28,45,71,76,63,48,78,60,54,90,74,48,48,34,39,74,44,36,96,55,70,21,44,48,66,48,98,88,48,45,78,43,72,42,53,93,49,50,83,80,80,54,45,31,37,76,43,33,93,78,63,33,51,61,99,46,71,84,52,91,68,72,78,55,69,60,67,42,53,95,73,74,40,91,67,32,46,37,24,58,53,38,73,56,45,28,26,38,76,45,74,45,80,70,61,41,55,88,82,13,29,42,62,44,85,46,91,41,42,68,34,33,34,38,4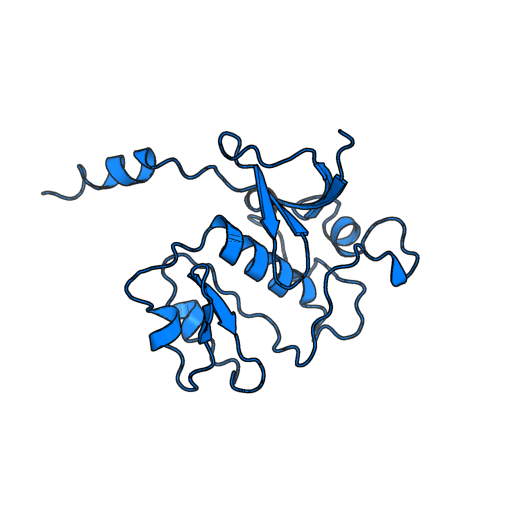2,84,51,83,56,75,64,71,66,53,65,60,66,73,76,74,78,127

Sequence (174 aa):
DMGMKMLVVDFDKLEGMDTAAIKCSYPFHPENRGVARLMEEASMAVVCRRCEQESCVAACPREALEKDEKGFLVRHNLRCIGCLSCVSACPFGTLHAGGLAYFAPGCDLCFARGIATPTCVESSGGKGVSVEEIEGSDEKNGLFVVDTRIGKLAVRSRAWTKLESAVKKEGQRK

Radius of gyration: 17.09 Å; Cα contacts (8 Å, |Δi|>4): 273; chains: 1; bounding box: 52×42×36 Å